Protein AF-A0A4P8GCP5-F1 (afdb_monomer)

Secondary structure (DSSP, 8-state):
----------HHHHHHHHHHHHHS-TTGGGSS-EEEEEEE-TTS-SEEEEETT--S-BTTBB------S---EEE-TTS-EEE-TTSHHHHHHHHHHHHHTT-TT-EEEEEEEESSPPPHHHHHHHHHHHHHSTEEEEEEEE-TT---PPPPPP-

Radius of gyration: 15.43 Å; Cα contacts (8 Å, |Δi|>4): 285; chains: 1; bounding box: 40×33×55 Å

Foldseek 3Di:
DPPPPPDDDCVVQLVVLQVLLVQDDPVQVVDFKKKKKQWDWPQDPRIAIATLPAQPDDPRHQHAAPPPFDFAFDQDPVGDTDTCSSPGLNRVLRVVCNRCPQVLAIATEMEMEMQADDDPRSVVRVVVSCVSNVRYHYHYHYPDNHRSHHDDPDD

Mean predicted aligned error: 5.44 Å

InterPro domains:
  IPR032721 Deaminases, BURPS668_1122 family [PF14424] (19-143)

pLDDT: mean 88.72, std 13.48, range [33.88, 98.31]

Structure (mmCIF, N/CA/C/O backbone):
data_AF-A0A4P8GCP5-F1
#
_entry.id   AF-A0A4P8GCP5-F1
#
loop_
_atom_site.group_PDB
_atom_site.id
_atom_site.type_symbol
_atom_site.label_atom_id
_atom_site.label_alt_id
_atom_site.label_comp_id
_atom_site.label_asym_id
_atom_site.label_entity_id
_atom_site.label_seq_id
_atom_site.pdbx_PDB_ins_code
_atom_site.Cartn_x
_atom_site.Cartn_y
_atom_site.Cartn_z
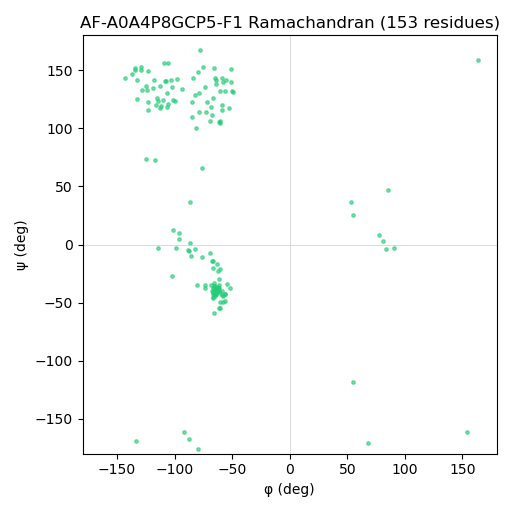_atom_site.occupancy
_atom_site.B_iso_or_equiv
_atom_site.auth_seq_id
_atom_site.auth_comp_id
_atom_site.auth_asym_id
_atom_site.auth_atom_id
_atom_site.pdbx_PDB_model_num
ATOM 1 N N . ALA A 1 1 ? -3.396 -19.164 23.957 1.00 35.56 1 ALA A N 1
ATOM 2 C CA . ALA A 1 1 ? -4.097 -19.602 22.734 1.00 35.56 1 ALA A CA 1
ATOM 3 C C . ALA A 1 1 ? -3.079 -19.657 21.602 1.00 35.56 1 ALA A C 1
ATOM 5 O O . ALA A 1 1 ? -2.383 -18.671 21.402 1.00 35.56 1 ALA A O 1
ATOM 6 N N . LYS A 1 2 ? -2.907 -20.804 20.932 1.00 33.88 2 LYS A N 1
ATOM 7 C CA . LYS A 1 2 ? -2.061 -20.880 19.730 1.00 33.88 2 LYS A CA 1
ATOM 8 C C . LYS A 1 2 ? -2.770 -20.096 18.628 1.00 33.88 2 LYS A C 1
ATOM 10 O O . LYS A 1 2 ? -3.893 -20.449 18.287 1.00 33.88 2 LYS A O 1
ATOM 15 N N . ALA A 1 3 ? -2.143 -19.040 18.117 1.00 39.06 3 ALA A N 1
ATOM 16 C CA . ALA A 1 3 ? -2.598 -18.385 16.901 1.00 39.06 3 ALA A CA 1
ATOM 17 C C . ALA A 1 3 ? -2.523 -19.415 15.768 1.00 39.06 3 ALA A C 1
ATOM 19 O O . ALA A 1 3 ? -1.440 -19.802 15.332 1.00 39.06 3 ALA A O 1
ATOM 20 N N . THR A 1 4 ? -3.673 -19.933 15.349 1.00 40.81 4 THR A N 1
ATOM 21 C CA . THR A 1 4 ? -3.814 -20.609 14.064 1.00 40.81 4 THR A CA 1
ATOM 22 C C . THR A 1 4 ? -3.458 -19.583 12.999 1.00 40.81 4 THR A C 1
ATOM 24 O O . THR A 1 4 ? -4.209 -18.634 12.790 1.00 40.81 4 THR A O 1
ATOM 27 N N . ALA A 1 5 ? -2.287 -19.724 12.378 1.00 49.22 5 ALA A N 1
ATOM 28 C CA . ALA A 1 5 ? -1.948 -18.960 11.190 1.00 49.22 5 ALA A CA 1
ATOM 29 C C . ALA A 1 5 ? -2.979 -19.322 10.115 1.00 49.22 5 ALA A C 1
ATOM 31 O O . ALA A 1 5 ? -2.963 -20.431 9.582 1.00 49.22 5 ALA A O 1
ATOM 32 N N . THR A 1 6 ? -3.927 -18.423 9.860 1.00 56.69 6 THR A N 1
ATOM 33 C CA . THR A 1 6 ? -4.843 -18.546 8.730 1.00 56.69 6 THR A CA 1
ATOM 34 C C . THR A 1 6 ? -3.990 -18.599 7.472 1.00 56.69 6 THR A C 1
ATOM 36 O O . THR A 1 6 ? -3.267 -17.650 7.174 1.00 56.69 6 THR A O 1
ATOM 39 N N . VAL A 1 7 ? -4.029 -19.720 6.754 1.00 68.19 7 VAL A N 1
ATOM 40 C CA . VAL A 1 7 ? -3.396 -19.814 5.439 1.00 68.19 7 VAL A CA 1
ATOM 41 C C . VAL A 1 7 ? -4.181 -18.892 4.513 1.00 68.19 7 VAL A C 1
ATOM 43 O O . VAL A 1 7 ? -5.359 -19.129 4.251 1.00 68.19 7 VAL A O 1
ATOM 46 N N . ILE A 1 8 ? -3.553 -17.803 4.078 1.00 78.75 8 ILE A N 1
ATOM 47 C CA . ILE A 1 8 ? -4.149 -16.876 3.117 1.00 78.75 8 ILE A CA 1
ATOM 48 C C . ILE A 1 8 ? -3.998 -17.515 1.738 1.00 78.75 8 ILE A C 1
ATOM 50 O O . ILE A 1 8 ? -2.875 -17.694 1.267 1.00 78.75 8 ILE A O 1
ATOM 54 N N . ASP A 1 9 ? -5.114 -17.875 1.103 1.00 81.25 9 ASP A N 1
ATOM 55 C CA . ASP A 1 9 ? -5.104 -18.325 -0.289 1.00 81.25 9 ASP A CA 1
ATOM 56 C C . ASP A 1 9 ? -4.760 -17.142 -1.203 1.00 81.25 9 ASP A C 1
ATOM 58 O O . ASP A 1 9 ? -5.556 -16.221 -1.403 1.00 81.25 9 ASP A O 1
ATOM 62 N N . THR A 1 10 ? -3.538 -17.149 -1.732 1.00 86.25 10 THR A N 1
ATOM 63 C CA . THR A 1 10 ? -3.026 -16.086 -2.598 1.00 86.25 10 THR A CA 1
ATOM 64 C C . THR A 1 10 ? -3.397 -16.281 -4.064 1.00 86.25 10 THR A C 1
ATOM 66 O O . THR A 1 10 ? -3.217 -15.344 -4.840 1.00 86.25 10 THR A O 1
ATOM 69 N N . ALA A 1 11 ? -3.948 -17.431 -4.471 1.00 87.94 11 ALA A N 1
ATOM 70 C CA . ALA A 1 11 ? -4.314 -17.698 -5.862 1.00 87.94 11 ALA A CA 1
ATOM 71 C C . ALA A 1 11 ? -5.279 -16.651 -6.465 1.00 87.94 11 ALA A C 1
ATOM 73 O O . ALA A 1 11 ? -4.972 -16.119 -7.540 1.00 87.94 11 ALA A O 1
ATOM 74 N N . PRO A 1 12 ? -6.395 -16.263 -5.808 1.00 90.31 12 PRO A N 1
ATOM 75 C CA . PRO A 1 12 ? -7.278 -15.224 -6.346 1.00 90.31 12 PRO A CA 1
ATOM 76 C C . PRO A 1 12 ? -6.604 -13.846 -6.404 1.00 90.31 12 PRO A C 1
ATOM 78 O O . PRO A 1 12 ? -6.817 -13.085 -7.351 1.00 90.31 12 PRO A O 1
ATOM 81 N N . MET A 1 13 ? -5.748 -13.527 -5.429 1.00 92.31 13 MET A N 1
ATOM 82 C CA . MET A 1 13 ? -4.983 -12.278 -5.422 1.00 92.31 13 MET A CA 1
ATOM 83 C C . MET A 1 13 ? -3.966 -12.252 -6.571 1.00 92.31 13 MET A C 1
ATOM 85 O O . MET A 1 13 ? -3.826 -11.237 -7.254 1.00 92.31 13 MET A O 1
ATOM 89 N N . ALA A 1 14 ? -3.298 -13.378 -6.833 1.00 91.31 14 ALA A N 1
ATOM 90 C CA . ALA A 1 14 ? -2.345 -13.533 -7.924 1.00 91.31 14 ALA A CA 1
ATOM 91 C C . ALA A 1 14 ? -3.029 -13.380 -9.289 1.00 91.31 14 ALA A C 1
ATOM 93 O O . ALA A 1 14 ? -2.505 -12.689 -10.166 1.00 91.31 14 ALA A O 1
ATOM 94 N N . GLN A 1 15 ? -4.229 -13.948 -9.452 1.00 91.44 15 GLN A N 1
ATOM 95 C CA . GLN A 1 15 ? -5.036 -13.738 -10.653 1.00 91.44 15 GLN A CA 1
ATOM 96 C C . GLN A 1 15 ? -5.356 -12.253 -10.861 1.00 91.44 15 GLN A C 1
ATOM 98 O O . GLN A 1 15 ? -5.150 -11.730 -11.954 1.00 91.44 15 GLN A O 1
ATOM 103 N N . ARG A 1 16 ? -5.733 -11.531 -9.802 1.00 91.94 16 ARG A N 1
ATOM 104 C CA . ARG A 1 16 ? -5.950 -10.079 -9.885 1.00 91.94 16 ARG A CA 1
ATOM 105 C C . ARG A 1 16 ? -4.714 -9.289 -10.271 1.00 91.94 16 ARG A C 1
ATOM 107 O O . ARG A 1 16 ? -4.831 -8.345 -11.047 1.00 91.94 16 ARG A O 1
ATOM 114 N N . VAL A 1 17 ? -3.538 -9.654 -9.760 1.00 92.00 17 VAL A N 1
ATOM 115 C CA . VAL A 1 17 ? -2.285 -9.017 -10.188 1.00 92.00 17 VAL A CA 1
ATOM 116 C C . VAL A 1 17 ? -2.114 -9.175 -11.704 1.00 92.00 17 VAL A C 1
ATOM 118 O O . VAL A 1 17 ? -1.800 -8.200 -12.391 1.00 92.00 17 VAL A O 1
ATOM 121 N N . MET A 1 18 ? -2.374 -10.373 -12.243 1.00 91.06 18 MET A N 1
ATOM 122 C CA . MET A 1 18 ? -2.297 -10.639 -13.684 1.00 91.06 18 MET A CA 1
ATOM 123 C C . MET A 1 18 ? -3.334 -9.843 -14.486 1.00 91.06 18 MET A C 1
ATOM 125 O O . MET A 1 18 ? -2.984 -9.276 -15.525 1.00 91.06 18 MET A O 1
ATOM 129 N N . ASP A 1 19 ? -4.570 -9.749 -13.997 1.00 91.50 19 ASP A N 1
ATOM 130 C CA . ASP A 1 19 ? -5.657 -9.014 -14.655 1.00 91.50 19 ASP A CA 1
ATOM 131 C C . ASP A 1 19 ? -5.380 -7.506 -14.678 1.00 91.50 19 ASP A C 1
ATOM 133 O O . ASP A 1 19 ? -5.475 -6.866 -15.730 1.00 91.50 19 ASP A O 1
ATOM 137 N N . VAL A 1 20 ? -4.941 -6.942 -13.544 1.00 91.75 20 VAL A N 1
ATOM 138 C CA . VAL A 1 20 ? -4.511 -5.541 -13.461 1.00 91.75 20 VAL A CA 1
ATOM 139 C C . VAL A 1 20 ? -3.376 -5.298 -14.441 1.00 91.75 20 VAL A C 1
ATOM 141 O O . VAL A 1 20 ? -3.478 -4.388 -15.260 1.00 91.75 20 VAL A O 1
ATOM 144 N N . ARG A 1 21 ? -2.339 -6.149 -14.453 1.00 91.06 21 ARG A N 1
ATOM 145 C CA . ARG A 1 21 ? -1.240 -6.044 -15.426 1.00 91.06 21 ARG A CA 1
ATOM 146 C C . ARG A 1 21 ? -1.723 -6.073 -16.867 1.00 91.06 21 ARG A C 1
ATOM 148 O O . ARG A 1 21 ? -1.211 -5.304 -17.679 1.00 91.06 21 ARG A O 1
ATOM 155 N N . ALA A 1 22 ? -2.670 -6.944 -17.205 1.00 90.00 22 ALA A N 1
ATOM 156 C CA . ALA A 1 22 ? -3.204 -7.054 -18.558 1.00 90.00 22 ALA A CA 1
ATOM 157 C C . ALA A 1 22 ? -3.886 -5.758 -19.023 1.00 90.00 22 ALA A C 1
ATOM 159 O O . ALA A 1 22 ? -3.763 -5.402 -20.195 1.00 90.00 22 ALA A O 1
ATOM 160 N N . GLY A 1 23 ? -4.538 -5.036 -18.106 1.00 88.81 23 GLY A N 1
ATOM 161 C CA . GLY A 1 23 ? -5.184 -3.749 -18.371 1.00 88.81 23 GLY A CA 1
ATOM 162 C C . GLY A 1 23 ? -4.230 -2.553 -18.491 1.00 88.81 23 GLY A C 1
ATOM 163 O O . GLY A 1 23 ? -4.652 -1.474 -18.917 1.00 88.81 23 GLY A O 1
ATOM 164 N N . LEU A 1 24 ? -2.947 -2.706 -18.138 1.00 90.19 24 LEU A N 1
ATOM 165 C CA . LEU A 1 24 ? -1.992 -1.598 -18.158 1.00 90.19 24 LEU A CA 1
ATOM 166 C C . LEU A 1 24 ? -1.444 -1.295 -19.565 1.00 90.19 24 LEU A C 1
ATOM 168 O O . LEU A 1 24 ? -1.219 -2.203 -20.375 1.00 90.19 24 LEU A O 1
ATOM 172 N N . PRO A 1 25 ? -1.119 -0.015 -19.846 1.00 89.50 25 PRO A N 1
ATOM 173 C CA . PRO A 1 25 ? -0.324 0.370 -21.008 1.00 89.50 25 PRO A CA 1
ATOM 174 C C . PRO A 1 25 ? 0.980 -0.431 -21.117 1.00 89.50 25 PRO A C 1
ATOM 176 O O . PRO A 1 25 ? 1.562 -0.853 -20.120 1.00 89.50 25 PRO A O 1
ATOM 179 N N . SER A 1 26 ? 1.468 -0.624 -22.345 1.00 87.56 26 SER A N 1
ATOM 180 C CA . SER A 1 26 ? 2.583 -1.536 -22.653 1.00 87.56 26 SER A CA 1
ATOM 181 C C . SER A 1 26 ? 3.864 -1.291 -21.842 1.00 87.56 26 SER A C 1
ATOM 183 O O . SER A 1 26 ? 4.582 -2.242 -21.536 1.00 87.56 26 SER A O 1
ATOM 185 N N . ASN A 1 27 ? 4.178 -0.041 -21.500 1.00 87.94 27 ASN A N 1
ATOM 186 C CA . ASN A 1 27 ? 5.304 0.295 -20.626 1.00 87.94 27 ASN A CA 1
ATOM 187 C C . ASN A 1 27 ? 5.071 -0.231 -19.200 1.00 87.94 27 ASN A C 1
ATOM 189 O O . ASN A 1 27 ? 5.825 -1.092 -18.760 1.00 87.94 27 ASN A O 1
ATOM 193 N N . LEU A 1 28 ? 3.985 0.183 -18.538 1.00 89.19 28 LEU A N 1
ATOM 194 C CA . LEU A 1 28 ? 3.655 -0.216 -17.163 1.00 89.19 28 LEU A CA 1
ATOM 195 C C . LEU A 1 28 ? 3.423 -1.731 -17.042 1.00 89.19 28 LEU A C 1
ATOM 197 O O . LEU A 1 28 ? 3.894 -2.376 -16.115 1.00 89.19 28 LEU A O 1
ATOM 201 N N . ARG A 1 29 ? 2.809 -2.350 -18.053 1.00 88.12 29 ARG A N 1
ATOM 202 C CA . ARG A 1 29 ? 2.629 -3.807 -18.132 1.00 88.12 29 ARG A CA 1
ATOM 203 C C . ARG A 1 29 ? 3.944 -4.591 -18.210 1.00 88.12 29 ARG A C 1
ATOM 205 O O . ARG A 1 29 ? 3.933 -5.801 -18.003 1.00 88.12 29 ARG A O 1
ATOM 212 N N . ARG A 1 30 ? 5.077 -3.965 -18.538 1.00 86.50 30 ARG A N 1
ATOM 213 C CA . ARG A 1 30 ? 6.389 -4.632 -18.669 1.00 86.50 30 ARG A CA 1
ATOM 214 C C . ARG A 1 30 ? 7.412 -4.175 -17.629 1.00 86.50 30 ARG A C 1
ATOM 216 O O . ARG A 1 30 ? 8.513 -4.719 -17.606 1.00 86.50 30 ARG A O 1
ATOM 223 N N . SER A 1 31 ? 7.061 -3.216 -16.779 1.00 88.38 31 SER A N 1
ATOM 224 C CA . SER A 1 31 ? 7.932 -2.651 -15.748 1.00 88.38 31 SER A CA 1
ATOM 225 C C . SER A 1 31 ? 7.202 -2.552 -14.408 1.00 88.38 31 SER A C 1
ATOM 227 O O . SER A 1 31 ? 6.134 -3.134 -14.224 1.00 88.38 31 SER A O 1
ATOM 229 N N . GLY A 1 32 ? 7.825 -1.852 -13.457 1.00 89.38 32 GLY A N 1
ATOM 230 C CA . GLY A 1 32 ? 7.216 -1.539 -12.172 1.00 89.38 32 GLY A CA 1
ATOM 231 C C . GLY A 1 32 ? 6.990 -2.747 -11.268 1.00 89.38 32 GLY A C 1
ATOM 232 O O . GLY A 1 32 ? 7.509 -3.842 -11.492 1.00 89.38 32 GLY A O 1
ATOM 233 N N . ASN A 1 33 ? 6.263 -2.480 -10.194 1.00 92.56 33 ASN A N 1
ATOM 234 C CA . ASN A 1 33 ? 5.736 -3.466 -9.267 1.00 92.56 33 ASN A CA 1
ATOM 235 C C . ASN A 1 33 ? 4.228 -3.259 -9.183 1.00 92.56 33 ASN A C 1
ATOM 237 O O . ASN A 1 33 ? 3.801 -2.104 -9.095 1.00 92.56 33 ASN A O 1
ATOM 241 N N . VAL A 1 34 ? 3.459 -4.342 -9.199 1.00 93.75 34 VAL A N 1
ATOM 242 C CA . VAL A 1 34 ? 2.025 -4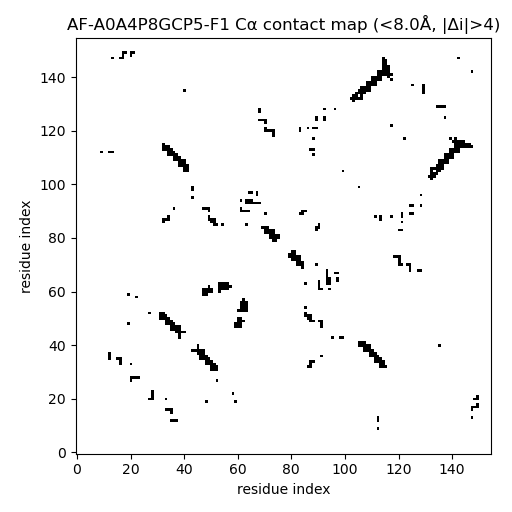.333 -8.903 1.00 93.75 34 VAL A CA 1
ATOM 243 C C . VAL A 1 34 ? 1.801 -4.980 -7.544 1.00 93.75 34 VAL A C 1
ATOM 245 O O . VAL A 1 34 ? 2.441 -5.977 -7.212 1.00 93.75 34 VAL A O 1
ATOM 248 N N . ALA A 1 35 ? 0.876 -4.425 -6.770 1.00 95.06 35 ALA A N 1
ATOM 249 C CA . ALA A 1 35 ? 0.347 -5.097 -5.593 1.00 95.06 35 ALA A CA 1
ATOM 250 C C . ALA A 1 35 ? -1.176 -4.985 -5.546 1.00 95.06 35 ALA A C 1
ATOM 252 O O . ALA A 1 35 ? -1.750 -4.002 -6.022 1.00 95.06 35 ALA A O 1
ATOM 253 N N . ILE A 1 36 ? -1.805 -5.994 -4.952 1.00 96.06 36 ILE A N 1
ATOM 254 C CA . ILE A 1 36 ? -3.239 -6.047 -4.671 1.00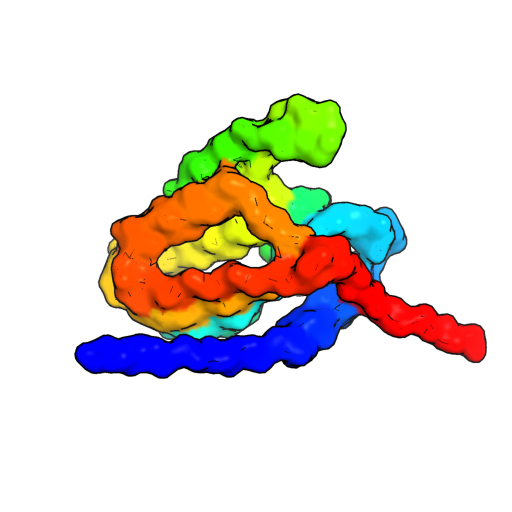 96.06 36 ILE A CA 1
ATOM 255 C C . ILE A 1 36 ? -3.425 -6.146 -3.168 1.00 96.06 36 ILE A C 1
ATOM 257 O O . ILE A 1 36 ? -2.760 -6.949 -2.517 1.00 96.06 36 ILE A O 1
ATOM 261 N N . ALA A 1 37 ? -4.351 -5.362 -2.633 1.00 96.94 37 ALA A N 1
ATOM 262 C CA . ALA A 1 37 ? -4.856 -5.522 -1.284 1.00 96.94 37 ALA A CA 1
ATOM 263 C C . ALA A 1 37 ? -6.269 -6.101 -1.323 1.00 96.94 37 ALA A C 1
ATOM 265 O O . ALA A 1 37 ? -7.124 -5.570 -2.028 1.00 96.94 37 ALA A O 1
ATOM 266 N N . GLU A 1 38 ? -6.509 -7.146 -0.539 1.00 96.81 38 GLU A N 1
ATOM 267 C CA . GLU A 1 38 ? -7.842 -7.559 -0.106 1.00 96.81 38 GLU A CA 1
ATOM 268 C C . GLU A 1 38 ? -8.036 -7.033 1.321 1.00 96.81 38 GLU A C 1
ATOM 270 O O . GLU A 1 38 ? -7.220 -7.277 2.214 1.00 96.81 38 GLU A O 1
ATOM 275 N N . ILE A 1 39 ? -9.090 -6.254 1.516 1.00 97.31 39 ILE A N 1
ATOM 276 C CA . ILE A 1 39 ? -9.345 -5.434 2.692 1.00 97.31 39 ILE A CA 1
ATOM 277 C C . ILE A 1 39 ? -10.695 -5.843 3.269 1.00 97.31 39 ILE A C 1
ATOM 279 O O . ILE A 1 39 ? -11.733 -5.771 2.612 1.00 97.31 39 ILE A O 1
ATOM 283 N N . ASP A 1 40 ? -10.670 -6.248 4.527 1.00 97.44 40 ASP A N 1
ATOM 284 C CA . ASP A 1 40 ? -11.847 -6.536 5.329 1.00 97.44 40 ASP A CA 1
ATOM 285 C C . ASP A 1 40 ? -11.880 -5.565 6.507 1.00 97.44 40 ASP A C 1
ATOM 287 O O . ASP A 1 40 ? -11.534 -5.912 7.634 1.00 97.44 40 ASP A O 1
ATOM 291 N N . ILE A 1 41 ? -12.199 -4.303 6.207 1.00 97.50 41 ILE A N 1
ATOM 292 C CA . ILE A 1 41 ? -12.399 -3.229 7.182 1.00 97.50 41 ILE A CA 1
ATOM 293 C C . ILE A 1 41 ? -13.705 -2.513 6.811 1.00 97.50 41 ILE A C 1
ATOM 295 O O . ILE A 1 41 ? -13.836 -2.055 5.671 1.00 97.50 41 ILE A O 1
ATOM 299 N N . PRO A 1 42 ? -14.678 -2.382 7.731 1.00 96.62 42 PRO A N 1
ATOM 300 C CA . PRO A 1 42 ? -15.923 -1.676 7.447 1.00 96.62 42 PRO A CA 1
ATOM 301 C C . PRO A 1 42 ? -15.685 -0.239 6.965 1.00 96.62 42 PRO A C 1
ATOM 303 O O . PRO A 1 42 ? -14.938 0.515 7.584 1.00 96.62 42 PRO A O 1
ATOM 306 N N . GLY A 1 43 ? -16.346 0.145 5.869 1.00 94.69 43 GLY A N 1
ATOM 307 C CA . GLY A 1 43 ? -16.249 1.491 5.291 1.00 94.69 43 GLY A CA 1
ATOM 308 C C . GLY A 1 43 ? -15.056 1.720 4.357 1.00 94.69 43 GLY A C 1
ATOM 309 O O . GLY A 1 43 ? -14.987 2.779 3.744 1.00 94.69 43 GLY A O 1
ATOM 310 N N . ILE A 1 44 ? -14.163 0.739 4.196 1.00 97.31 44 ILE A N 1
ATOM 311 C CA . ILE A 1 44 ? -13.043 0.791 3.247 1.00 97.31 44 ILE A CA 1
ATOM 312 C C . ILE A 1 44 ? -13.377 -0.079 2.024 1.00 97.31 44 ILE A C 1
ATOM 314 O O . ILE A 1 44 ? -13.970 -1.152 2.189 1.00 97.31 44 ILE A O 1
ATOM 318 N N . PRO A 1 45 ? -13.025 0.333 0.787 1.00 96.44 45 PRO A N 1
ATOM 319 C CA . PRO A 1 45 ? -13.144 -0.513 -0.389 1.00 96.44 45 PRO A CA 1
ATOM 320 C C . PRO A 1 45 ? -12.499 -1.866 -0.136 1.00 96.44 45 PRO A C 1
ATOM 322 O O . PRO A 1 45 ? -11.362 -1.939 0.325 1.00 96.44 45 PRO A O 1
ATOM 325 N N . ARG A 1 46 ? -13.213 -2.940 -0.483 1.00 96.19 46 ARG A N 1
ATOM 326 C CA . ARG A 1 46 ? -12.738 -4.304 -0.220 1.00 96.19 46 ARG A CA 1
ATOM 327 C C . ARG A 1 46 ? -11.418 -4.608 -0.913 1.00 96.19 46 ARG A C 1
ATOM 329 O O . ARG A 1 46 ? -10.747 -5.551 -0.527 1.00 96.19 46 ARG A O 1
ATOM 336 N N . GLN A 1 47 ? -11.073 -3.860 -1.959 1.00 95.62 47 GLN A N 1
ATOM 337 C CA . GLN A 1 47 ? -9.924 -4.125 -2.807 1.00 95.62 47 GLN A CA 1
ATOM 338 C C . GLN A 1 47 ? -9.247 -2.841 -3.259 1.00 95.62 47 GLN A C 1
ATOM 340 O O . GLN A 1 47 ? -9.914 -1.863 -3.596 1.00 95.62 47 GLN A O 1
ATOM 345 N N . MET A 1 48 ? -7.920 -2.885 -3.334 1.00 97.25 48 MET A N 1
ATOM 346 C CA . MET A 1 48 ? -7.098 -1.838 -3.938 1.00 97.25 48 MET A CA 1
ATOM 347 C C . MET A 1 48 ? -6.002 -2.462 -4.793 1.00 97.25 48 MET A C 1
ATOM 349 O O . MET A 1 48 ? -5.471 -3.518 -4.456 1.00 97.25 48 MET A O 1
ATOM 353 N N . ALA A 1 49 ? -5.637 -1.790 -5.879 1.00 96.94 49 ALA A N 1
ATOM 354 C CA . ALA A 1 49 ? -4.501 -2.159 -6.708 1.00 96.94 49 ALA A CA 1
ATOM 355 C C . ALA A 1 49 ? 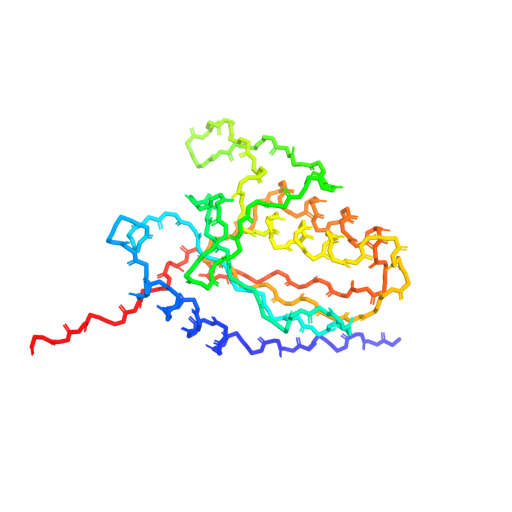-3.553 -0.971 -6.818 1.00 96.94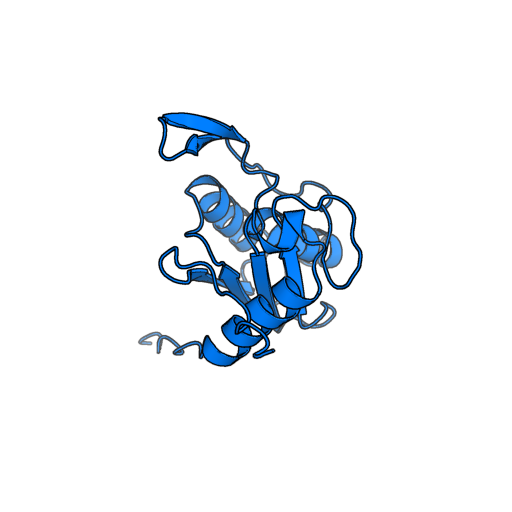 49 ALA A C 1
ATOM 357 O O . ALA A 1 49 ? -3.998 0.137 -7.100 1.00 96.94 49 ALA A O 1
ATOM 358 N N . ALA A 1 50 ? -2.258 -1.187 -6.625 1.00 96.75 50 ALA A N 1
ATOM 359 C CA . ALA A 1 50 ? -1.247 -0.142 -6.739 1.00 96.75 50 ALA A CA 1
ATOM 360 C C . ALA A 1 50 ? -0.187 -0.527 -7.769 1.00 96.75 50 ALA A C 1
ATOM 362 O O . ALA A 1 50 ? 0.143 -1.703 -7.931 1.00 96.75 50 ALA A O 1
ATOM 363 N N . HIS A 1 51 ? 0.385 0.482 -8.428 1.00 95.56 51 HIS A N 1
ATOM 364 C CA . HIS A 1 51 ? 1.550 0.320 -9.292 1.00 95.56 51 HIS A CA 1
ATOM 365 C C . HIS A 1 51 ? 2.643 1.321 -8.899 1.00 95.56 51 HIS A C 1
ATOM 367 O O . HIS A 1 51 ? 2.380 2.514 -8.737 1.00 95.56 51 HIS A O 1
ATOM 373 N N . SER A 1 52 ? 3.894 0.867 -8.775 1.00 92.75 52 SER A N 1
ATOM 374 C CA . SER A 1 52 ? 4.984 1.712 -8.249 1.00 92.75 52 SER A CA 1
ATOM 375 C C . SER A 1 52 ? 5.266 2.960 -9.097 1.00 92.75 52 SER A C 1
ATOM 377 O O . SER A 1 52 ? 5.639 3.999 -8.565 1.00 92.75 52 SER A O 1
ATOM 379 N N . GLN A 1 53 ? 5.015 2.890 -10.408 1.00 93.06 53 GLN A N 1
ATOM 380 C CA . GLN A 1 53 ? 5.193 4.004 -11.358 1.00 93.06 53 GLN A CA 1
ATOM 381 C C . GLN A 1 53 ? 3.904 4.800 -11.654 1.00 93.06 53 GLN A C 1
ATOM 383 O O . GLN A 1 53 ? 3.887 5.584 -12.597 1.00 93.06 53 GLN A O 1
ATOM 388 N N . VAL A 1 54 ? 2.814 4.571 -10.914 1.00 92.62 54 VAL A N 1
ATOM 389 C CA . VAL A 1 54 ? 1.551 5.319 -11.061 1.00 92.62 54 VAL A 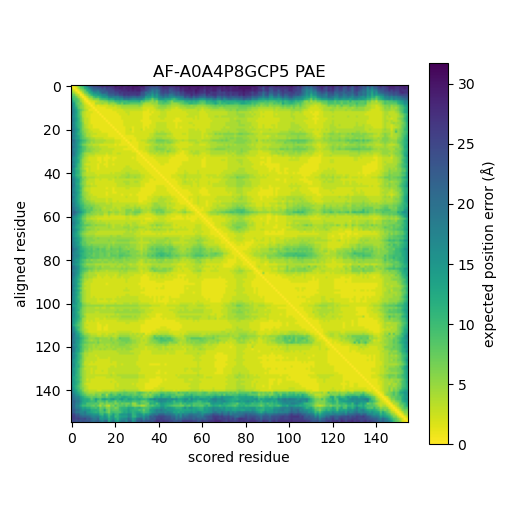CA 1
ATOM 390 C C . VAL A 1 54 ? 1.332 6.165 -9.816 1.00 92.62 54 VAL A C 1
ATOM 392 O O . VAL A 1 54 ? 1.265 5.619 -8.717 1.00 92.62 54 VAL A O 1
ATOM 395 N N . SER A 1 55 ? 1.270 7.483 -9.989 1.00 92.56 55 SER A N 1
ATOM 396 C CA . SER A 1 55 ? 1.054 8.442 -8.895 1.00 92.56 55 SER A CA 1
ATOM 397 C C . SER A 1 55 ? -0.379 8.963 -8.844 1.00 92.56 55 SER A C 1
ATOM 399 O O . SER A 1 55 ? -0.858 9.281 -7.764 1.00 92.56 55 SER A O 1
ATOM 401 N N . ASP A 1 56 ? -1.077 8.985 -9.978 1.00 93.06 56 ASP A N 1
ATOM 402 C CA . ASP A 1 56 ? -2.464 9.435 -10.064 1.00 93.06 56 ASP A CA 1
ATOM 403 C C . ASP A 1 56 ? -3.406 8.234 -10.142 1.00 93.06 56 ASP A C 1
ATOM 405 O O . ASP A 1 56 ? -3.153 7.279 -10.884 1.00 93.06 56 ASP A O 1
ATOM 409 N N . ALA A 1 57 ? -4.500 8.276 -9.382 1.00 91.56 57 ALA A N 1
ATOM 410 C CA . ALA A 1 57 ? -5.498 7.215 -9.399 1.00 91.56 57 ALA A CA 1
ATOM 411 C C . ALA A 1 57 ? -6.180 7.114 -10.775 1.00 91.56 57 ALA A C 1
ATOM 413 O O . ALA A 1 57 ? -6.491 8.118 -11.418 1.00 91.56 57 ALA A O 1
ATOM 414 N N . GLY A 1 58 ? -6.455 5.891 -11.227 1.00 89.19 58 GLY A N 1
ATOM 415 C CA . GLY A 1 58 ? -7.127 5.658 -12.502 1.00 89.19 58 GLY A CA 1
ATOM 416 C C . GLY A 1 58 ? -6.985 4.230 -13.012 1.00 89.19 58 GLY A C 1
ATOM 417 O O . GLY A 1 58 ? -6.074 3.500 -12.634 1.00 89.19 58 GLY A O 1
ATOM 418 N N . LYS A 1 59 ? -7.901 3.816 -13.900 1.00 84.06 59 LYS A N 1
ATOM 419 C CA . LYS A 1 59 ? -7.908 2.473 -14.522 1.00 84.06 59 LYS A CA 1
ATOM 420 C C . LYS A 1 59 ? -7.853 1.324 -13.499 1.00 84.06 59 LYS A C 1
ATOM 422 O O . LYS A 1 59 ? -7.205 0.310 -13.734 1.00 84.06 59 LYS A O 1
ATOM 427 N N . GLY A 1 60 ? -8.519 1.505 -12.357 1.00 86.94 60 GLY A N 1
ATOM 428 C CA . GLY A 1 60 ? -8.543 0.529 -11.265 1.00 86.94 60 GLY A CA 1
ATOM 429 C C . GLY A 1 60 ? -7.314 0.551 -10.352 1.00 86.94 60 GLY A C 1
ATOM 430 O O . GLY A 1 60 ? -7.253 -0.261 -9.436 1.00 86.94 60 GLY A O 1
ATOM 431 N N . LEU A 1 61 ? -6.360 1.464 -10.567 1.00 94.44 61 LEU A N 1
ATOM 432 C CA . LEU A 1 61 ? -5.228 1.687 -9.673 1.00 94.44 61 LEU A CA 1
ATOM 433 C C . LEU A 1 61 ? -5.480 2.867 -8.732 1.00 94.44 61 LEU A C 1
ATOM 435 O O . LEU A 1 61 ? -6.010 3.900 -9.151 1.00 94.44 61 LEU A O 1
ATOM 439 N N . ILE A 1 62 ? -5.028 2.733 -7.488 1.00 96.50 62 ILE A N 1
ATOM 440 C CA . ILE A 1 62 ? -4.860 3.857 -6.567 1.00 96.50 62 ILE A CA 1
ATOM 441 C C . ILE A 1 62 ? -3.615 4.670 -6.946 1.00 96.50 62 ILE A C 1
ATOM 443 O O . ILE A 1 62 ? -2.658 4.142 -7.523 1.00 96.50 62 ILE A O 1
ATOM 447 N N . GLY A 1 63 ? -3.643 5.955 -6.604 1.00 94.56 63 GLY A N 1
ATOM 448 C CA . GLY A 1 63 ? -2.498 6.853 -6.710 1.00 94.56 63 GLY A CA 1
ATOM 449 C C . GLY A 1 63 ? -1.671 6.897 -5.424 1.00 94.56 63 GLY A C 1
ATOM 450 O O . GLY A 1 63 ? -1.762 6.021 -4.561 1.00 94.56 63 GLY A O 1
ATOM 451 N N . SER A 1 64 ? -0.862 7.942 -5.294 1.00 94.06 64 SER A N 1
ATOM 452 C CA . SER A 1 64 ? -0.227 8.317 -4.030 1.00 94.06 64 SER A CA 1
ATOM 453 C C . SER A 1 64 ? -1.285 8.738 -3.005 1.00 94.06 64 SER A C 1
ATOM 455 O O . SER A 1 64 ? -2.285 9.346 -3.382 1.00 94.06 64 SER A O 1
ATOM 457 N N . GLY A 1 65 ? -1.075 8.401 -1.731 1.00 92.38 65 GLY A N 1
ATOM 458 C CA . GLY A 1 65 ? -1.899 8.914 -0.634 1.00 92.38 65 GLY A CA 1
ATOM 459 C C . GLY A 1 65 ? -1.374 10.251 -0.103 1.00 92.38 65 GLY A C 1
ATOM 460 O O . GLY A 1 65 ? -0.527 10.895 -0.736 1.00 92.38 65 GLY A O 1
ATOM 461 N N . SER A 1 66 ? -1.887 10.679 1.052 1.00 94.25 66 SER A N 1
ATOM 462 C CA . SER A 1 66 ? -1.539 11.975 1.655 1.00 94.25 66 SER A CA 1
ATOM 463 C C . SER A 1 66 ? -0.227 12.001 2.456 1.00 94.25 66 SER A C 1
ATOM 465 O O . SER A 1 66 ? 0.195 13.075 2.888 1.00 94.25 66 SER A O 1
ATOM 467 N N . GLY A 1 67 ? 0.455 10.863 2.627 1.00 95.31 67 GLY A N 1
ATOM 468 C CA . GLY A 1 67 ? 1.734 10.787 3.334 1.00 95.31 67 GLY A CA 1
ATOM 469 C C . GLY A 1 67 ? 1.608 10.638 4.854 1.00 95.31 67 GLY A C 1
ATOM 470 O O . GLY A 1 67 ? 2.312 11.304 5.610 1.00 95.31 67 GLY A O 1
ATOM 471 N N . ASN A 1 68 ? 0.744 9.736 5.324 1.00 96.62 68 ASN A N 1
ATOM 472 C CA . ASN A 1 68 ? 0.511 9.450 6.746 1.00 96.62 68 ASN A CA 1
ATOM 473 C C . ASN A 1 68 ? 1.709 8.815 7.464 1.00 96.62 68 ASN A C 1
ATOM 475 O O . ASN A 1 68 ? 1.749 8.806 8.697 1.00 96.62 68 ASN A O 1
ATOM 479 N N . PHE A 1 69 ? 2.643 8.224 6.716 1.00 96.94 69 PHE A N 1
ATOM 480 C CA . PHE A 1 69 ? 3.740 7.424 7.258 1.00 96.94 69 PHE A CA 1
ATOM 481 C C . PHE A 1 69 ? 5.086 7.864 6.700 1.00 96.94 69 PHE A C 1
ATOM 483 O O . PHE A 1 69 ? 5.203 8.290 5.548 1.00 96.94 69 PHE A O 1
ATOM 490 N N . VAL A 1 70 ? 6.135 7.681 7.496 1.00 95.88 70 VAL A N 1
ATOM 491 C CA . VAL A 1 70 ? 7.501 8.003 7.090 1.00 95.88 70 VAL A CA 1
ATOM 492 C C . VAL A 1 70 ? 8.092 6.823 6.325 1.00 95.88 70 VAL A C 1
ATOM 494 O O . VAL A 1 70 ? 8.406 5.782 6.909 1.00 95.88 70 VAL A O 1
ATOM 497 N N . ALA A 1 71 ? 8.271 7.000 5.016 1.00 94.31 71 ALA A N 1
ATOM 498 C CA . ALA A 1 71 ? 9.101 6.121 4.204 1.00 94.31 71 ALA A CA 1
ATOM 499 C C . ALA A 1 71 ? 10.574 6.542 4.280 1.00 94.31 71 ALA A C 1
ATOM 501 O O . ALA A 1 71 ? 10.910 7.725 4.303 1.00 94.31 71 ALA A O 1
ATOM 502 N N . GLN A 1 72 ? 11.463 5.557 4.274 1.00 92.94 72 GLN A N 1
ATOM 503 C CA . GLN A 1 72 ? 12.911 5.732 4.242 1.00 92.94 72 GLN A CA 1
ATOM 504 C C . GLN A 1 72 ? 13.489 5.402 2.864 1.00 92.94 72 GLN A C 1
ATOM 506 O O . GLN A 1 72 ? 12.915 4.613 2.100 1.00 92.94 72 GLN A O 1
ATOM 511 N N . SER A 1 73 ? 14.660 5.972 2.585 1.00 94.12 73 SER A N 1
ATOM 512 C CA . SER A 1 73 ? 15.525 5.520 1.499 1.00 94.12 73 SER A CA 1
ATOM 513 C C . SER A 1 73 ? 16.287 4.272 1.931 1.00 94.12 73 SER A C 1
ATOM 515 O O . SER A 1 73 ? 16.892 4.258 3.000 1.00 94.12 73 SER A O 1
ATOM 517 N N . VAL A 1 74 ? 16.269 3.231 1.102 1.00 91.69 74 VAL A N 1
ATOM 518 C CA . VAL A 1 74 ? 16.979 1.965 1.358 1.00 91.69 74 VAL A CA 1
ATOM 519 C C . VAL A 1 74 ? 17.722 1.529 0.096 1.00 91.69 74 VAL A C 1
ATOM 521 O O . VAL A 1 74 ? 17.266 1.865 -1.005 1.00 91.69 74 VAL A O 1
ATOM 524 N N . PRO A 1 75 ? 18.837 0.788 0.218 1.00 90.75 75 PRO A N 1
ATOM 525 C CA . PRO A 1 75 ? 19.591 0.346 -0.944 1.00 90.75 75 PRO A CA 1
ATOM 526 C C . PRO A 1 75 ? 18.761 -0.609 -1.812 1.00 90.75 75 PRO A C 1
ATOM 528 O O . PRO A 1 75 ? 18.053 -1.491 -1.314 1.00 90.75 75 PRO A O 1
ATOM 531 N N . ASN A 1 76 ? 18.840 -0.431 -3.127 1.00 86.75 76 ASN A N 1
ATOM 532 C CA . ASN A 1 76 ? 18.354 -1.401 -4.102 1.00 86.75 76 ASN A CA 1
ATOM 533 C C . ASN A 1 76 ? 19.384 -2.546 -4.282 1.00 86.75 76 ASN A C 1
ATOM 535 O O . ASN A 1 76 ? 20.420 -2.584 -3.622 1.00 86.75 76 ASN A O 1
ATOM 539 N N . LYS A 1 77 ? 19.129 -3.483 -5.208 1.00 83.50 77 LYS A N 1
ATOM 540 C CA . LYS A 1 77 ? 20.067 -4.591 -5.496 1.00 83.50 77 LYS A CA 1
ATOM 541 C C . LYS A 1 77 ? 21.436 -4.138 -6.032 1.00 83.50 77 LYS A C 1
ATOM 543 O O . LYS A 1 77 ? 22.384 -4.904 -5.933 1.00 83.50 77 LYS A O 1
ATOM 548 N N . ALA A 1 78 ? 21.522 -2.945 -6.618 1.00 88.12 78 ALA A N 1
ATOM 549 C CA . ALA A 1 78 ? 22.761 -2.338 -7.101 1.00 88.12 78 ALA A CA 1
ATOM 550 C C . ALA A 1 78 ? 23.486 -1.510 -6.019 1.00 88.12 78 ALA A C 1
ATOM 552 O O . ALA A 1 78 ? 24.593 -1.044 -6.257 1.00 88.12 78 ALA A O 1
ATOM 553 N N . GLY A 1 79 ? 22.891 -1.353 -4.830 1.00 89.44 79 GLY A N 1
ATOM 554 C CA . GLY A 1 79 ? 23.437 -0.555 -3.732 1.00 89.44 79 GLY A CA 1
ATOM 555 C C . GLY A 1 79 ? 22.988 0.909 -3.724 1.00 89.44 79 GLY A C 1
ATOM 556 O O . GLY A 1 79 ? 23.304 1.620 -2.773 1.00 89.44 79 GLY A O 1
ATOM 557 N N . ASP A 1 80 ? 22.215 1.365 -4.715 1.00 91.19 80 ASP A N 1
ATOM 558 C CA . ASP A 1 80 ? 21.752 2.755 -4.759 1.00 91.19 80 ASP A CA 1
ATOM 559 C C . ASP A 1 80 ? 20.655 3.000 -3.726 1.00 91.19 80 ASP A C 1
ATOM 561 O O . ASP A 1 80 ? 19.693 2.231 -3.628 1.00 91.19 80 ASP A O 1
ATOM 565 N N . MET A 1 81 ? 20.752 4.114 -3.004 1.00 93.06 81 MET A N 1
ATOM 566 C CA . MET A 1 81 ? 19.727 4.538 -2.055 1.00 93.06 81 MET A CA 1
ATOM 567 C C . MET A 1 81 ? 18.488 5.041 -2.799 1.00 93.06 81 MET A C 1
ATOM 569 O O . MET A 1 81 ? 18.521 6.082 -3.451 1.00 93.06 81 MET A O 1
ATOM 573 N N . VAL A 1 82 ? 17.375 4.318 -2.668 1.00 90.50 82 VAL A N 1
ATOM 574 C CA . VAL A 1 82 ? 16.105 4.650 -3.326 1.00 90.50 82 VAL A CA 1
ATOM 575 C C . VAL A 1 82 ? 15.056 4.986 -2.279 1.00 90.50 82 VAL A C 1
ATOM 577 O O . VAL A 1 82 ? 14.789 4.178 -1.389 1.00 90.50 82 VAL A O 1
ATOM 580 N N . TYR A 1 83 ? 14.430 6.156 -2.411 1.00 92.44 83 TYR A N 1
ATOM 581 C CA . TYR A 1 83 ? 13.285 6.548 -1.591 1.00 92.44 83 TYR A CA 1
ATOM 582 C C . TYR A 1 83 ? 12.069 5.658 -1.885 1.00 92.44 83 TYR A C 1
ATOM 584 O O . TYR A 1 83 ? 11.655 5.529 -3.036 1.00 92.44 83 TYR A O 1
ATOM 592 N N . ARG A 1 84 ? 11.490 5.038 -0.848 1.00 91.50 84 ARG A N 1
ATOM 593 C CA . ARG A 1 84 ? 10.447 4.000 -0.993 1.00 91.50 84 ARG A CA 1
ATOM 594 C C . ARG A 1 84 ? 9.018 4.487 -0.737 1.00 91.50 84 ARG A C 1
ATOM 596 O O . ARG A 1 84 ? 8.111 3.671 -0.644 1.00 91.50 84 ARG A O 1
ATOM 603 N N . GLY A 1 85 ? 8.789 5.801 -0.670 1.00 88.88 85 GLY A N 1
ATOM 604 C CA . GLY A 1 85 ? 7.435 6.370 -0.534 1.00 88.88 85 GLY A CA 1
ATOM 605 C C . GLY A 1 85 ? 6.555 6.205 -1.781 1.00 88.88 85 GLY A C 1
ATOM 606 O O . GLY A 1 85 ? 5.367 6.495 -1.750 1.00 88.88 85 GLY A O 1
ATOM 607 N N . ILE A 1 86 ? 7.118 5.722 -2.892 1.00 88.31 86 ILE A N 1
ATOM 608 C CA . ILE A 1 86 ? 6.373 5.419 -4.125 1.00 88.31 86 ILE A CA 1
ATOM 609 C C . ILE A 1 86 ? 6.035 3.930 -4.276 1.00 88.31 86 ILE A C 1
ATOM 611 O O . ILE A 1 86 ? 5.385 3.543 -5.255 1.00 88.31 86 ILE A O 1
ATOM 615 N N . ASP A 1 87 ? 6.490 3.099 -3.337 1.00 92.38 87 ASP A N 1
ATOM 616 C CA . ASP A 1 87 ? 6.258 1.662 -3.362 1.00 92.38 87 ASP A CA 1
ATOM 617 C C . ASP A 1 87 ? 4.773 1.343 -3.192 1.00 92.38 87 ASP A C 1
ATOM 619 O O . ASP A 1 87 ? 3.996 2.077 -2.581 1.00 92.38 87 ASP A O 1
ATOM 623 N N . THR A 1 88 ? 4.367 0.213 -3.754 1.00 94.31 88 THR A N 1
ATOM 624 C CA . THR A 1 88 ? 2.968 -0.209 -3.809 1.00 94.31 88 THR A CA 1
ATOM 625 C C . THR A 1 88 ? 2.359 -0.451 -2.430 1.00 94.31 88 THR A C 1
ATOM 627 O O . THR A 1 88 ? 1.231 -0.046 -2.175 1.00 94.31 88 THR A O 1
ATOM 630 N N . GLU A 1 89 ? 3.119 -1.057 -1.528 1.00 94.94 89 GLU A N 1
ATOM 631 C CA . GLU A 1 89 ? 2.746 -1.384 -0.156 1.00 94.94 89 GLU A CA 1
ATOM 632 C C . GLU A 1 89 ? 2.576 -0.105 0.664 1.00 94.94 89 GLU A C 1
ATOM 634 O O . GLU A 1 89 ? 1.620 0.012 1.426 1.00 94.94 89 GLU A O 1
ATOM 639 N N . TYR A 1 90 ? 3.461 0.879 0.446 1.00 96.44 90 TYR A N 1
ATOM 640 C CA . TYR A 1 90 ? 3.323 2.208 1.034 1.00 96.44 90 TYR A CA 1
ATOM 641 C C . TYR A 1 90 ? 2.018 2.858 0.577 1.00 96.44 90 TYR A C 1
ATOM 643 O O . TYR A 1 90 ? 1.195 3.213 1.412 1.00 96.44 90 TYR A O 1
ATOM 651 N N . LYS A 1 91 ? 1.793 2.944 -0.742 1.00 97.06 91 LYS A N 1
ATOM 652 C CA . LYS A 1 91 ? 0.594 3.576 -1.316 1.00 97.06 91 LYS A CA 1
ATOM 653 C C . LYS A 1 91 ? -0.697 2.951 -0.803 1.00 97.06 91 LYS A C 1
ATOM 655 O O . LYS A 1 91 ? -1.626 3.682 -0.480 1.00 97.06 91 LYS A O 1
ATOM 660 N N . ILE A 1 92 ? -0.754 1.622 -0.714 1.00 97.94 92 ILE A N 1
ATOM 661 C CA . ILE A 1 92 ? -1.920 0.898 -0.192 1.00 97.94 92 ILE A CA 1
ATOM 662 C C . ILE A 1 92 ? -2.187 1.291 1.261 1.00 97.94 92 ILE A C 1
ATOM 664 O O . ILE A 1 92 ? -3.295 1.714 1.581 1.00 97.94 92 ILE A O 1
ATOM 668 N N . LEU A 1 93 ? -1.186 1.171 2.136 1.00 98.12 93 LEU A N 1
ATOM 669 C CA . LEU A 1 93 ? -1.360 1.470 3.559 1.00 98.12 93 LEU A CA 1
ATOM 670 C C . LEU A 1 93 ? -1.695 2.945 3.790 1.00 98.12 93 LEU A C 1
ATOM 672 O O . LEU A 1 93 ? -2.527 3.259 4.638 1.00 98.12 93 LEU A O 1
ATOM 676 N N . ASP A 1 94 ? -1.093 3.836 3.005 1.00 98.06 94 ASP A N 1
ATOM 677 C CA . ASP A 1 94 ? -1.345 5.271 3.058 1.00 98.06 94 ASP A CA 1
ATOM 678 C C . ASP A 1 94 ? -2.774 5.625 2.611 1.00 98.06 94 ASP A C 1
ATOM 680 O O . ASP A 1 94 ? -3.487 6.312 3.333 1.00 98.06 94 ASP A O 1
ATOM 684 N N . ASN A 1 95 ? -3.262 5.054 1.502 1.00 98.06 95 ASN A N 1
ATOM 685 C CA . ASN A 1 95 ? -4.643 5.262 1.038 1.00 98.06 95 ASN A CA 1
ATOM 686 C C . ASN A 1 95 ? -5.693 4.681 2.001 1.00 98.06 95 ASN A C 1
ATOM 688 O O . ASN A 1 95 ? -6.794 5.222 2.122 1.00 98.06 95 ASN A O 1
ATOM 692 N N . ILE A 1 96 ? -5.389 3.568 2.679 1.00 98.19 96 ILE A N 1
ATOM 693 C CA . ILE A 1 96 ? -6.259 3.044 3.743 1.00 98.19 96 ILE A CA 1
ATOM 694 C C . ILE A 1 96 ? -6.260 4.021 4.925 1.00 98.19 96 ILE A C 1
ATOM 696 O O . ILE A 1 96 ? -7.317 4.314 5.482 1.00 98.19 96 ILE A O 1
ATOM 700 N N . ALA A 1 97 ? -5.095 4.558 5.297 1.00 98.06 97 ALA A N 1
ATOM 701 C CA . ALA A 1 97 ? -4.982 5.522 6.382 1.00 98.06 97 ALA A CA 1
ATOM 702 C C . ALA A 1 97 ? -5.699 6.848 6.080 1.00 98.06 97 ALA A C 1
ATOM 704 O O . ALA A 1 97 ? -6.302 7.397 7.001 1.00 98.06 97 ALA A O 1
ATOM 705 N N . ASP A 1 98 ? -5.702 7.309 4.827 1.00 97.88 98 ASP A N 1
ATOM 706 C CA . ASP A 1 98 ? -6.462 8.484 4.375 1.00 97.88 98 ASP A CA 1
ATOM 707 C C . ASP A 1 98 ? -7.964 8.327 4.621 1.00 97.88 98 ASP A C 1
ATOM 709 O O . ASP A 1 98 ? -8.637 9.260 5.053 1.00 97.88 98 ASP A O 1
ATOM 713 N N . GLN A 1 99 ? -8.491 7.127 4.381 1.00 97.62 99 GLN A N 1
ATOM 714 C CA . GLN A 1 99 ? -9.915 6.837 4.540 1.00 97.62 99 GLN A CA 1
ATOM 715 C C . GLN A 1 99 ? -10.310 6.573 5.993 1.00 97.62 99 GLN A C 1
ATOM 717 O O . GLN A 1 99 ? -11.408 6.934 6.411 1.00 97.62 99 GLN A O 1
ATOM 722 N N . LEU A 1 100 ? -9.425 5.952 6.775 1.00 97.75 100 LEU A N 1
ATOM 723 C CA . LEU A 1 100 ? -9.658 5.730 8.201 1.00 97.75 100 LEU A CA 1
ATOM 724 C C . LEU A 1 100 ? -9.519 7.018 9.020 1.00 97.75 100 LEU A C 1
ATOM 726 O O . LEU A 1 100 ? -10.237 7.198 10.005 1.00 97.75 100 LEU A O 1
ATOM 730 N N . GLY A 1 101 ? -8.607 7.912 8.637 1.00 97.00 101 GLY A N 1
ATOM 731 C CA . GLY A 1 101 ? -8.379 9.184 9.314 1.00 97.00 101 GLY A CA 1
ATOM 732 C C . GLY A 1 101 ? -8.095 9.015 10.811 1.00 97.00 101 GLY A C 1
ATOM 733 O O . GLY A 1 101 ? -7.107 8.402 11.216 1.00 97.00 101 GLY A O 1
ATOM 734 N N . SER A 1 102 ? -8.959 9.587 11.652 1.00 96.88 102 SER A N 1
ATOM 735 C CA . SER A 1 102 ? -8.861 9.514 13.116 1.00 96.88 102 SER A CA 1
ATOM 736 C C . SER A 1 102 ? -9.530 8.279 13.728 1.00 96.88 102 SER A C 1
ATOM 738 O O . SER A 1 102 ? -9.503 8.121 14.950 1.00 96.88 102 SER A O 1
ATOM 740 N N . ASN A 1 103 ? -10.109 7.383 12.920 1.00 97.50 103 ASN A N 1
ATOM 741 C CA . ASN A 1 103 ? -10.752 6.159 13.395 1.00 97.50 103 ASN A CA 1
ATOM 742 C C . ASN A 1 103 ? -9.720 5.082 13.786 1.00 97.50 103 ASN A C 1
ATOM 744 O O . ASN A 1 103 ? -9.621 4.019 13.174 1.00 97.50 103 ASN A O 1
ATOM 748 N N . THR A 1 104 ? -8.943 5.350 14.834 1.00 97.06 104 THR A N 1
ATOM 749 C CA . THR A 1 104 ? -7.903 4.448 15.357 1.00 97.06 104 THR A CA 1
ATOM 750 C C . THR A 1 104 ? -8.467 3.169 15.984 1.00 97.06 104 THR A C 1
ATOM 752 O O . THR A 1 104 ? -7.737 2.203 16.203 1.00 97.06 104 THR A O 1
ATOM 755 N N . SER A 1 105 ? -9.777 3.127 16.249 1.00 97.50 105 SER A N 1
ATOM 756 C CA . SER A 1 105 ? -10.473 1.952 16.776 1.00 97.50 105 SER A CA 1
ATOM 757 C C . SER A 1 105 ? -10.971 0.994 15.688 1.00 97.50 105 SER A C 1
ATOM 759 O O . SER A 1 105 ? -11.429 -0.099 16.036 1.00 97.50 105 SER A O 1
ATOM 761 N N . ALA A 1 106 ? -10.845 1.359 14.403 1.00 97.56 106 ALA A N 1
ATOM 762 C CA . ALA A 1 106 ? -11.184 0.503 13.270 1.00 97.56 106 ALA A CA 1
ATOM 763 C C . ALA A 1 106 ? -10.521 -0.872 13.394 1.00 97.56 106 ALA A C 1
ATOM 765 O O . ALA A 1 106 ? -9.374 -0.988 13.826 1.00 97.56 106 ALA A O 1
ATOM 766 N N . ARG A 1 107 ? -11.259 -1.920 13.027 1.00 97.62 107 ARG A N 1
ATOM 767 C CA . ARG A 1 107 ? -10.822 -3.314 13.151 1.00 97.62 107 ARG A CA 1
ATOM 768 C C . ARG A 1 107 ? -11.005 -4.029 11.830 1.00 97.62 107 ARG A C 1
ATOM 770 O O . ARG A 1 107 ? -11.905 -3.679 11.067 1.00 97.62 107 ARG A O 1
ATOM 777 N N . GLY A 1 108 ? -10.186 -5.043 11.597 1.00 97.12 108 GLY A N 1
ATOM 778 C CA . GLY A 1 108 ? -10.279 -5.813 10.370 1.00 97.12 108 GLY A CA 1
ATOM 779 C C . GLY A 1 108 ? -8.974 -6.467 9.961 1.00 97.12 108 GLY A C 1
ATOM 780 O O . GLY A 1 108 ? -8.051 -6.612 10.765 1.00 97.12 108 GLY A O 1
ATOM 781 N N . THR A 1 109 ? -8.902 -6.835 8.687 1.00 97.69 109 THR A N 1
ATOM 782 C CA . THR A 1 109 ? -7.711 -7.440 8.085 1.00 97.69 109 THR A CA 1
ATOM 783 C C . THR A 1 109 ? -7.380 -6.771 6.758 1.00 97.69 109 THR A C 1
ATOM 785 O O . THR A 1 109 ? -8.267 -6.459 5.970 1.00 97.69 109 THR A O 1
ATOM 788 N N . VAL A 1 110 ? -6.092 -6.580 6.495 1.00 97.50 110 VAL A N 1
ATOM 789 C CA . VAL A 1 110 ? -5.548 -6.148 5.208 1.00 97.50 110 VAL A CA 1
ATOM 790 C C . VAL A 1 110 ? -4.545 -7.200 4.758 1.00 97.50 110 VAL A C 1
ATOM 792 O O . VAL A 1 110 ? -3.515 -7.393 5.402 1.00 97.50 110 VAL A O 1
ATOM 795 N N . ASN A 1 111 ? -4.837 -7.874 3.651 1.00 96.69 111 ASN A N 1
ATOM 796 C CA . ASN A 1 111 ? -3.935 -8.825 3.013 1.00 96.69 111 ASN A CA 1
ATOM 797 C C . ASN A 1 111 ? -3.383 -8.186 1.744 1.00 96.69 111 ASN A C 1
ATOM 799 O O . ASN A 1 111 ? -4.149 -7.876 0.838 1.00 96.69 111 ASN A O 1
ATOM 803 N N . ILE A 1 112 ? -2.071 -7.998 1.664 1.00 95.75 112 ILE A N 1
ATOM 804 C CA . ILE A 1 112 ? -1.389 -7.409 0.512 1.00 95.75 112 ILE A CA 1
ATOM 805 C C . ILE A 1 112 ? -0.592 -8.506 -0.181 1.00 95.75 112 ILE A C 1
ATOM 807 O O . ILE A 1 112 ? 0.254 -9.127 0.452 1.00 95.75 112 ILE A O 1
ATOM 811 N N . LEU A 1 113 ? -0.828 -8.720 -1.475 1.00 94.50 113 LEU A N 1
ATOM 812 C CA . LEU A 1 113 ? 0.036 -9.521 -2.337 1.00 94.50 113 LEU A CA 1
ATOM 813 C C . LEU A 1 113 ? 0.818 -8.587 -3.258 1.00 94.50 113 LEU A C 1
ATOM 815 O O . LEU A 1 113 ? 0.220 -7.846 -4.039 1.00 94.50 113 LEU A O 1
ATOM 819 N N . THR A 1 114 ? 2.143 -8.648 -3.187 1.00 92.88 114 THR A N 1
ATOM 820 C CA . THR A 1 114 ? 3.071 -7.837 -3.988 1.00 92.88 114 THR A CA 1
ATOM 821 C C . THR A 1 114 ? 3.938 -8.730 -4.880 1.00 92.88 114 THR A C 1
ATOM 823 O O . THR A 1 114 ? 4.339 -9.828 -4.489 1.00 92.88 114 THR A O 1
ATOM 826 N N . GLU A 1 115 ? 4.228 -8.303 -6.113 1.00 88.81 115 GLU A N 1
ATOM 827 C CA . GLU A 1 115 ? 5.082 -9.101 -7.013 1.00 88.81 115 GLU A CA 1
ATOM 828 C C . GLU A 1 115 ? 6.536 -9.167 -6.532 1.00 88.81 115 GLU A C 1
ATOM 830 O O . GLU A 1 115 ? 7.222 -10.176 -6.709 1.00 88.81 115 GLU A O 1
ATOM 835 N N . LYS A 1 116 ? 7.020 -8.079 -5.930 1.00 85.62 116 LYS A N 1
ATOM 836 C CA . LYS A 1 116 ? 8.364 -7.969 -5.365 1.00 85.62 116 LYS A CA 1
ATOM 837 C C . LYS A 1 116 ? 8.281 -7.955 -3.852 1.00 85.62 116 LYS A C 1
ATOM 839 O O . LYS A 1 116 ? 7.432 -7.279 -3.296 1.00 85.62 116 LYS A O 1
ATOM 844 N N . ALA A 1 117 ? 9.226 -8.636 -3.208 1.00 83.94 117 ALA A N 1
ATOM 845 C CA . ALA A 1 117 ? 9.363 -8.611 -1.759 1.00 83.94 117 ALA A CA 1
ATOM 846 C C . ALA A 1 117 ? 9.358 -7.173 -1.218 1.00 83.94 117 ALA A C 1
ATOM 848 O O . ALA A 1 117 ? 10.102 -6.309 -1.708 1.00 83.94 117 ALA A O 1
ATOM 849 N N . ALA A 1 118 ? 8.532 -6.942 -0.197 1.00 84.62 118 ALA A N 1
ATOM 850 C CA . ALA A 1 118 ? 8.449 -5.660 0.481 1.00 84.62 118 ALA A CA 1
ATOM 851 C C . ALA A 1 118 ? 9.813 -5.310 1.088 1.00 84.62 118 ALA A C 1
ATOM 853 O O . ALA A 1 118 ? 10.463 -6.130 1.739 1.00 84.62 118 ALA A O 1
ATOM 854 N N . CYS A 1 119 ? 10.277 -4.083 0.869 1.00 87.75 119 CYS A N 1
ATOM 855 C CA . CYS A 1 119 ? 11.551 -3.656 1.437 1.00 87.75 119 CYS A CA 1
ATOM 856 C C . CYS A 1 119 ? 11.439 -3.303 2.921 1.00 87.75 119 CYS A C 1
ATOM 858 O O . CYS A 1 119 ? 10.345 -3.070 3.432 1.00 87.75 119 CYS A O 1
ATOM 860 N N . ALA A 1 120 ? 12.588 -3.154 3.587 1.00 87.31 120 ALA A N 1
ATOM 861 C CA . ALA A 1 120 ? 12.654 -2.740 4.990 1.00 87.31 120 ALA A CA 1
ATOM 862 C C . ALA A 1 120 ? 11.848 -1.456 5.282 1.00 87.31 120 ALA A C 1
ATOM 864 O O . ALA A 1 120 ? 11.176 -1.373 6.304 1.00 87.31 120 ALA A O 1
ATOM 865 N N . SER A 1 121 ? 11.845 -0.493 4.353 1.00 91.62 121 SER A N 1
ATOM 866 C CA . SER A 1 121 ? 11.056 0.742 4.473 1.00 91.62 121 SER A CA 1
ATOM 867 C C . SER A 1 121 ? 9.544 0.473 4.465 1.00 91.62 121 SER A C 1
ATOM 869 O O . SER A 1 121 ? 8.822 0.989 5.314 1.00 91.62 121 SER A O 1
ATOM 871 N N . CYS A 1 122 ? 9.058 -0.396 3.573 1.00 91.81 122 CYS A N 1
ATOM 872 C CA . CYS A 1 122 ? 7.648 -0.795 3.526 1.00 91.81 122 CYS A CA 1
ATOM 873 C C . CYS A 1 122 ? 7.226 -1.599 4.761 1.00 91.81 122 CYS A C 1
ATOM 875 O O . CYS A 1 122 ? 6.121 -1.408 5.262 1.00 91.81 122 CYS A O 1
ATOM 877 N N . LEU A 1 123 ? 8.104 -2.463 5.280 1.00 92.81 123 LEU A N 1
ATOM 878 C CA . LEU A 1 123 ? 7.850 -3.190 6.527 1.00 92.81 123 LEU A CA 1
ATOM 879 C C . LEU A 1 123 ? 7.740 -2.225 7.714 1.00 92.81 123 LEU A C 1
ATOM 881 O O . LEU A 1 123 ? 6.804 -2.327 8.500 1.00 92.81 123 LEU A O 1
ATOM 885 N N . ASN A 1 124 ? 8.621 -1.226 7.797 1.00 95.19 124 ASN A N 1
ATOM 886 C CA . ASN A 1 124 ? 8.532 -0.177 8.813 1.00 95.19 124 ASN A CA 1
ATOM 887 C C . ASN A 1 124 ? 7.241 0.655 8.689 1.00 95.19 124 ASN A C 1
ATOM 889 O O . ASN A 1 124 ? 6.649 1.045 9.691 1.00 95.19 124 ASN A O 1
ATOM 893 N N . VAL A 1 125 ? 6.770 0.916 7.468 1.00 96.25 125 VAL A N 1
ATOM 894 C CA . VAL A 1 125 ? 5.477 1.584 7.233 1.00 96.25 125 VAL A CA 1
ATOM 895 C C . VAL A 1 125 ? 4.311 0.711 7.701 1.00 96.25 125 VAL A C 1
ATOM 897 O O . VAL A 1 125 ? 3.378 1.226 8.311 1.00 96.25 125 VAL A O 1
ATOM 900 N N . ALA A 1 126 ? 4.378 -0.608 7.504 1.00 96.44 126 ALA A N 1
ATOM 901 C CA . ALA A 1 126 ? 3.38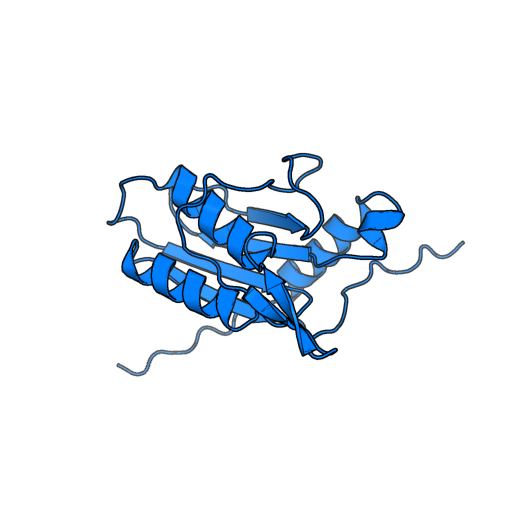7 -1.531 8.051 1.00 96.44 126 ALA A CA 1
ATOM 902 C C . ALA A 1 126 ? 3.362 -1.509 9.587 1.00 96.44 126 ALA A C 1
ATOM 904 O O . ALA A 1 126 ? 2.281 -1.557 10.172 1.00 96.44 126 ALA A O 1
ATOM 905 N N . GLU A 1 127 ? 4.516 -1.391 10.250 1.00 97.19 127 GLU A N 1
ATOM 906 C CA . GLU A 1 127 ? 4.570 -1.219 11.708 1.00 97.19 127 GLU A CA 1
ATOM 90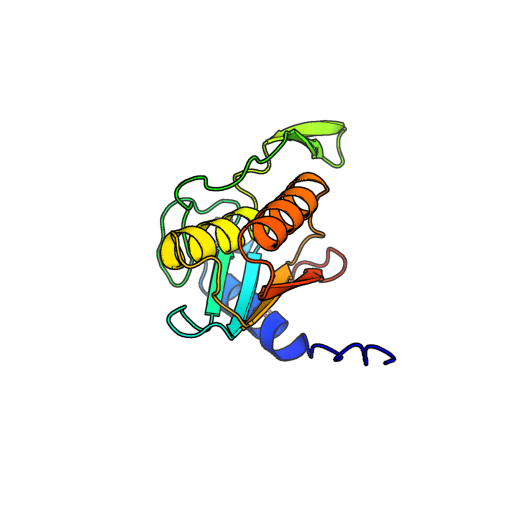7 C C . GLU A 1 127 ? 3.974 0.122 12.159 1.00 97.19 127 GLU A C 1
ATOM 909 O O . GLU A 1 127 ? 3.186 0.150 13.102 1.00 97.19 127 GLU A O 1
ATOM 914 N N . GLN A 1 128 ? 4.258 1.225 11.457 1.00 98.12 128 GLN A N 1
ATOM 915 C CA . GLN A 1 128 ? 3.626 2.523 11.737 1.00 98.12 128 GLN A CA 1
ATOM 916 C C . GLN A 1 128 ? 2.100 2.467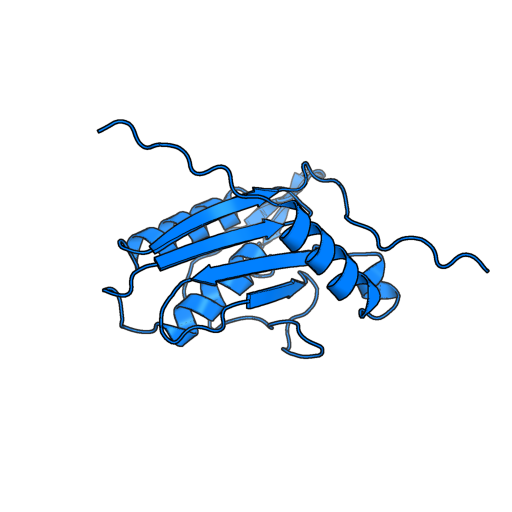 11.562 1.00 98.12 128 GLN A C 1
ATOM 918 O O . GLN A 1 128 ? 1.359 2.991 12.395 1.00 98.12 128 GLN A O 1
ATOM 923 N N . PHE A 1 129 ? 1.618 1.794 10.512 1.00 98.31 129 PHE A N 1
ATOM 924 C CA . PHE A 1 129 ? 0.190 1.581 10.287 1.00 98.31 129 PHE A CA 1
ATOM 925 C C . PHE A 1 129 ? -0.441 0.789 11.436 1.00 98.31 129 PHE A C 1
ATOM 927 O O . PHE A 1 129 ? -1.450 1.219 11.991 1.00 98.31 129 PHE A O 1
ATOM 934 N N . LYS A 1 130 ? 0.171 -0.335 11.832 1.00 97.75 130 LYS A N 1
ATOM 935 C CA . LYS A 1 130 ? -0.294 -1.162 12.957 1.00 97.75 130 LYS A CA 1
ATOM 936 C C . LYS A 1 130 ? -0.280 -0.393 14.277 1.00 97.75 130 LYS A C 1
ATOM 938 O O . LYS A 1 130 ? -1.199 -0.542 15.071 1.00 97.75 130 LYS A O 1
ATOM 943 N N . ALA A 1 131 ? 0.712 0.467 14.500 1.00 97.88 131 ALA A N 1
ATOM 944 C CA . ALA A 1 131 ? 0.757 1.325 15.680 1.00 97.88 131 ALA A CA 1
ATOM 945 C C . ALA A 1 131 ? -0.393 2.350 15.700 1.00 97.88 131 ALA A C 1
ATOM 947 O O . ALA A 1 131 ? -0.966 2.603 16.758 1.00 97.88 131 ALA A O 1
ATOM 948 N N . LYS A 1 132 ? -0.759 2.916 14.539 1.00 98.06 132 LYS A N 1
ATOM 949 C CA . LYS A 1 132 ? -1.882 3.862 14.409 1.00 98.06 132 LYS A CA 1
ATOM 950 C C . LYS A 1 132 ? -3.253 3.172 14.500 1.00 98.06 132 LYS A C 1
ATOM 952 O O . LYS A 1 132 ? -4.170 3.737 15.094 1.00 98.06 132 LYS A O 1
ATOM 957 N N . TYR A 1 133 ? -3.388 1.964 13.949 1.00 98.25 133 TYR A N 1
ATOM 958 C CA . TYR A 1 133 ? -4.627 1.178 13.912 1.00 98.25 133 TYR A CA 1
ATOM 959 C C . TYR A 1 133 ? -4.425 -0.227 14.517 1.00 98.25 133 TYR A C 1
ATOM 961 O O . TYR A 1 133 ? -4.402 -1.227 13.793 1.00 98.25 133 TYR A O 1
ATOM 969 N N . PRO A 1 134 ? -4.305 -0.344 15.853 1.00 97.94 134 PRO A N 1
ATOM 970 C CA . PRO A 1 134 ? -3.853 -1.571 16.523 1.00 97.94 134 PRO A CA 1
ATOM 971 C C . PRO A 1 134 ? -4.806 -2.765 16.401 1.00 97.94 134 PRO A C 1
ATOM 973 O O . PRO A 1 134 ? -4.420 -3.894 16.695 1.00 97.94 134 PRO A O 1
ATOM 976 N N . ASN A 1 135 ? -6.052 -2.539 15.980 1.00 97.88 135 ASN A N 1
ATOM 977 C CA . ASN A 1 135 ? -7.043 -3.600 15.803 1.00 97.88 135 ASN A CA 1
ATOM 978 C C . ASN A 1 135 ? -7.142 -4.109 14.355 1.00 97.88 135 ASN A C 1
ATOM 980 O O . ASN A 1 135 ? -8.025 -4.919 14.056 1.00 97.88 135 ASN A O 1
ATOM 984 N N . ILE A 1 136 ? -6.279 -3.628 13.456 1.00 98.25 136 ILE A N 1
ATOM 985 C CA . ILE A 1 136 ? -6.189 -4.106 12.078 1.00 98.25 136 ILE A CA 1
ATOM 986 C C . ILE A 1 136 ? -5.001 -5.056 11.955 1.00 98.25 136 ILE A C 1
ATOM 988 O O . ILE A 1 136 ? -3.858 -4.702 12.242 1.00 98.25 136 ILE A O 1
ATOM 992 N N . THR A 1 137 ? -5.268 -6.266 11.475 1.00 97.00 137 THR A N 1
ATOM 993 C CA . THR A 1 137 ? -4.218 -7.220 11.112 1.00 97.00 137 THR A CA 1
ATOM 994 C C . THR A 1 137 ? -3.708 -6.894 9.714 1.00 97.00 137 THR A C 1
ATOM 996 O O . THR A 1 137 ? -4.504 -6.787 8.786 1.00 97.00 137 THR A O 1
ATOM 999 N N . VAL A 1 138 ? -2.392 -6.756 9.543 1.00 96.19 138 VAL A N 1
ATOM 1000 C CA . VAL A 1 138 ? -1.770 -6.513 8.232 1.00 96.19 138 VAL A CA 1
ATOM 1001 C C . VAL A 1 138 ? -0.882 -7.695 7.868 1.00 96.19 138 VAL A C 1
ATOM 1003 O O . VAL A 1 138 ? 0.093 -7.971 8.568 1.00 96.19 138 VAL A O 1
ATOM 1006 N N . ASN A 1 139 ? -1.196 -8.348 6.752 1.00 94.38 139 ASN A N 1
ATOM 1007 C CA . ASN A 1 139 ? -0.418 -9.441 6.183 1.00 94.38 139 ASN A CA 1
ATOM 1008 C C . ASN A 1 139 ? 0.161 -8.993 4.842 1.00 94.38 139 ASN A C 1
ATOM 1010 O O . ASN A 1 139 ? -0.585 -8.592 3.952 1.00 94.38 139 ASN A O 1
ATOM 1014 N N . ILE A 1 140 ? 1.482 -9.068 4.690 1.00 92.56 140 ILE A N 1
ATOM 1015 C CA . ILE A 1 140 ? 2.169 -8.766 3.432 1.00 92.56 140 ILE A CA 1
ATOM 1016 C C . ILE A 1 140 ? 2.767 -10.066 2.914 1.00 92.56 140 ILE A C 1
ATOM 1018 O O . ILE A 1 140 ? 3.600 -10.683 3.574 1.00 92.56 140 ILE A O 1
ATOM 1022 N N . LEU A 1 141 ? 2.305 -10.477 1.743 1.00 90.94 141 LEU A N 1
ATOM 1023 C CA . LEU A 1 141 ? 2.709 -11.678 1.035 1.00 90.94 141 LEU A CA 1
ATOM 1024 C C . LEU A 1 141 ? 3.440 -11.231 -0.224 1.00 90.94 141 LEU A C 1
ATOM 1026 O O . LEU A 1 141 ? 2.979 -10.326 -0.923 1.00 90.94 141 LEU A O 1
ATOM 1030 N N . ASP A 1 142 ? 4.559 -11.869 -0.537 1.00 86.69 142 ASP A N 1
ATOM 1031 C CA . ASP A 1 142 ? 5.227 -11.661 -1.812 1.00 86.69 142 ASP A CA 1
ATOM 1032 C C . ASP A 1 142 ? 5.086 -12.883 -2.714 1.00 86.69 142 ASP A C 1
ATOM 1034 O O . ASP A 1 142 ? 4.864 -14.008 -2.265 1.00 86.69 142 ASP A O 1
ATOM 1038 N N . ASN A 1 143 ? 5.204 -12.654 -4.018 1.00 80.88 143 ASN A N 1
ATOM 1039 C CA . ASN A 1 143 ? 5.278 -13.734 -4.993 1.00 80.88 143 ASN A CA 1
ATOM 1040 C C . ASN A 1 143 ? 6.724 -14.218 -5.191 1.00 80.88 143 ASN A C 1
ATOM 1042 O O . ASN A 1 143 ? 7.149 -14.481 -6.316 1.00 80.88 143 ASN A O 1
ATOM 1046 N N . GLN A 1 144 ? 7.528 -14.245 -4.120 1.00 70.38 144 GLN A N 1
ATOM 1047 C CA . GLN A 1 144 ? 8.932 -14.670 -4.134 1.00 70.38 144 GLN A CA 1
ATOM 1048 C C . GLN A 1 144 ? 9.797 -13.908 -5.160 1.00 70.38 144 GLN A C 1
ATOM 1050 O O . GLN A 1 144 ? 10.802 -14.410 -5.664 1.00 70.38 144 GLN A O 1
ATOM 1055 N N . GLY A 1 145 ? 9.398 -12.680 -5.510 1.00 61.34 145 GLY A N 1
ATOM 1056 C CA . GLY A 1 145 ? 10.060 -11.866 -6.531 1.00 61.34 145 GLY A CA 1
ATOM 1057 C C . GLY A 1 145 ? 9.756 -12.259 -7.982 1.00 61.34 145 GLY A C 1
ATOM 1058 O O . GLY A 1 145 ? 10.390 -11.718 -8.893 1.00 61.34 145 GLY A O 1
ATOM 1059 N N . VAL A 1 146 ? 8.814 -13.174 -8.223 1.00 68.38 146 VAL A N 1
ATOM 1060 C CA . VAL A 1 146 ? 8.363 -13.559 -9.563 1.00 68.38 146 VAL A CA 1
ATOM 1061 C C . VAL A 1 146 ? 7.286 -12.581 -10.039 1.00 68.38 146 VAL A C 1
ATOM 1063 O O . VAL A 1 146 ? 6.243 -12.413 -9.415 1.00 68.38 146 VAL A O 1
ATOM 1066 N N . MET A 1 147 ? 7.518 -11.944 -11.187 1.00 72.50 147 MET A N 1
ATOM 1067 C CA . MET A 1 147 ? 6.520 -11.077 -11.822 1.00 72.50 147 MET A CA 1
ATOM 1068 C C . MET A 1 147 ? 5.384 -11.926 -12.402 1.00 72.50 147 MET A C 1
ATOM 1070 O O . MET A 1 147 ? 5.629 -12.783 -13.257 1.00 72.50 147 MET A O 1
ATOM 1074 N N . LEU A 1 148 ? 4.153 -11.663 -11.972 1.00 77.69 148 LEU A N 1
ATOM 1075 C CA . LEU A 1 148 ? 2.966 -12.405 -12.385 1.00 77.69 148 LEU A CA 1
ATOM 1076 C C . LEU A 1 148 ? 2.488 -11.876 -13.732 1.00 77.69 148 LEU A C 1
ATOM 1078 O O . LEU A 1 148 ? 1.870 -10.821 -13.837 1.00 77.69 148 LEU A O 1
ATOM 1082 N N . ARG A 1 149 ? 2.817 -12.587 -14.808 1.00 71.06 149 ARG A N 1
ATOM 1083 C CA . ARG A 1 149 ? 2.499 -12.136 -16.165 1.00 71.06 149 ARG A CA 1
ATOM 1084 C C . ARG A 1 149 ? 1.174 -12.736 -16.622 1.00 71.06 149 ARG A C 1
ATOM 1086 O O . ARG A 1 149 ? 1.027 -13.952 -16.526 1.00 71.06 149 ARG A O 1
ATOM 1093 N N . PRO A 1 150 ? 0.267 -11.938 -17.212 1.00 66.62 150 PRO A N 1
ATOM 1094 C CA . PRO A 1 150 ? -0.872 -12.511 -17.909 1.00 66.62 150 PRO A CA 1
ATOM 1095 C C . PRO A 1 150 ? -0.374 -13.439 -19.031 1.00 66.62 150 PRO A C 1
ATOM 1097 O O . PRO A 1 150 ? 0.650 -13.133 -19.666 1.00 66.62 150 PRO A O 1
ATOM 1100 N N . PRO A 1 151 ? -1.064 -14.565 -19.283 1.00 59.66 151 PRO A N 1
ATOM 1101 C CA . PRO A 1 151 ? -0.686 -15.491 -20.338 1.00 59.66 151 PRO A CA 1
ATOM 1102 C C . PRO A 1 151 ? -0.612 -14.752 -21.676 1.00 59.66 151 PRO A C 1
ATOM 1104 O O . PRO A 1 151 ? -1.400 -13.848 -21.968 1.00 59.66 151 PRO A O 1
ATOM 1107 N N . ARG A 1 152 ? 0.378 -15.115 -22.497 1.00 57.94 152 ARG A N 1
ATOM 1108 C CA . ARG A 1 152 ? 0.491 -14.586 -23.858 1.00 57.94 152 ARG A CA 1
ATOM 1109 C C . ARG A 1 152 ? -0.811 -14.975 -24.567 1.00 57.94 152 ARG A C 1
ATOM 1111 O O . ARG A 1 152 ? -1.099 -16.167 -24.632 1.00 57.94 152 ARG A O 1
ATOM 1118 N N . LYS A 1 153 ? -1.601 -14.010 -25.062 1.00 50.97 153 LYS A N 1
ATOM 1119 C CA . LYS A 1 153 ? -2.678 -14.348 -26.006 1.00 50.97 153 LYS A CA 1
ATOM 1120 C C . LYS A 1 153 ? -2.014 -15.153 -27.122 1.00 50.97 153 LYS A C 1
ATOM 1122 O O . LYS A 1 153 ? -1.069 -14.652 -27.737 1.00 50.97 153 LYS A O 1
ATOM 1127 N N . ALA A 1 154 ? -2.425 -16.409 -27.284 1.00 42.44 154 ALA A N 1
ATOM 1128 C CA . ALA A 1 154 ? -2.060 -17.163 -28.470 1.00 42.44 154 ALA A CA 1
ATOM 1129 C C . ALA A 1 154 ? -2.568 -16.368 -29.690 1.00 42.44 154 ALA A C 1
ATOM 1131 O O . ALA A 1 154 ? -3.619 -15.727 -29.565 1.00 42.44 154 ALA A O 1
ATOM 1132 N N . PRO A 1 155 ? -1.781 -16.305 -30.778 1.00 53.56 155 PRO A N 1
ATOM 1133 C CA . PRO A 1 155 ? -2.190 -15.624 -32.001 1.00 53.56 155 PRO A CA 1
ATOM 1134 C C . PRO A 1 155 ? -3.511 -16.172 -32.547 1.00 53.56 155 PRO A C 1
ATOM 1136 O O . PRO A 1 155 ? -3.789 -17.374 -32.327 1.00 53.56 155 PRO A O 1
#

Solvent-accessible surface area (backbone atoms only — not comparable to full-atom values): 8810 Å² total; per-residue (Å²): 131,84,81,75,78,76,81,77,79,53,65,69,54,50,51,46,46,15,52,54,39,64,73,40,57,75,66,64,49,74,48,79,41,51,27,32,34,48,36,52,35,91,96,51,72,51,60,50,29,27,35,36,84,42,60,65,62,52,98,77,29,46,25,63,47,90,65,86,59,79,56,40,63,44,62,49,98,88,62,51,74,42,72,42,66,53,34,28,67,38,24,52,55,24,44,51,46,63,73,45,63,87,52,42,81,47,51,36,41,37,42,32,44,25,27,50,63,78,47,74,40,44,53,51,35,51,50,54,47,34,70,58,24,68,52,37,49,78,45,83,44,54,48,85,56,46,76,64,69,55,79,78,80,75,131

Nearest PDB structures (foldseek):
  5w45-assembly2_B  TM=5.465E-01  e=4.011E-03  Homo sapiens
  6b0b-assembly2_E  TM=6.359E-01  e=2.073E-02  Homo sapiens
  8cx1-assembly1_F  TM=5.607E-01  e=8.825E-03  Homo sapiens
  6bbo-assembly2_E  TM=6.329E-01  e=2.214E-02  Homo sapiens
  5w0r-assembly2_A  TM=6.060E-01  e=3.066E-01  Escherichia coli O157:H7

Organism: Pseudomonas aeruginosa (NCBI:txid287)

Sequence (155 aa):
AKATATVIDTAPMAQRVMDVRAGLPSNLRRSGNVAIAEIDIPGIPRQMAAHSQVSDAGKGLIGSGSGNFVAQSVPNKAGDMVYRGIDTEYKILDNIADQLGSNTSARGTVNILTEKAACASCLNVAEQFKAKYPNITVNILDNQGVMLRPPRKAP